Protein AF-A0A3B8SYI3-F1 (afdb_monomer_lite)

pLDD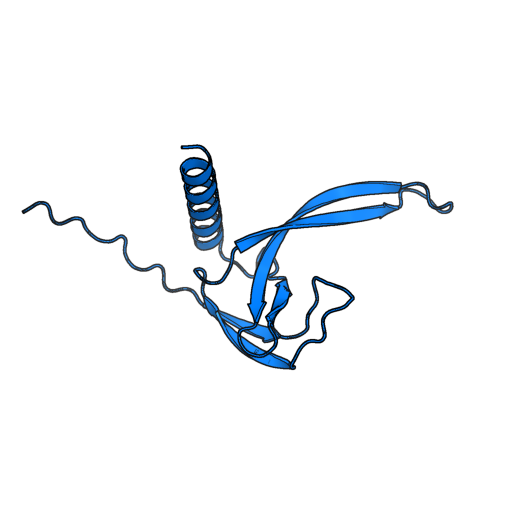T: mean 80.38, std 12.18, range [39.22, 91.69]

Radius of gyration: 17.16 Å; chains: 1; bounding box: 54×25×45 Å

Secondary structure (DSSP, 8-state):
------------EEEEE----S-TT------EEEEETTT-EEEEEEEEEE-STTS-EEEEEEEEEEEE-TTT--EEEEPGGGS-HHHHHHHHHHHHHHHHHTT-

Sequence (104 aa):
MKVIREPEPVKWSIQKTCVADINREEIGCEAVLEVDYTDIYEKTKQNFRSTGDWGEGYTETVKIYTFKCPCCGAENEVKFSEIPDKIRKIIEKREKEKQLEKKK

Foldseek 3Di:
DPPPPPPDPPDDWDWDFFQLVQDPPDGGPRDTDTGTLVQKAKDWDWDWDDPDDPRDTDTDTDIFIWGADPPRRGIDTDDPVNDDPVSVVVRVVVNVVVVVVVVD

Structure (mmCIF, N/CA/C/O backbone):
data_AF-A0A3B8SYI3-F1
#
_entry.id   AF-A0A3B8SYI3-F1
#
loop_
_atom_site.group_PDB
_atom_site.id
_atom_site.type_symbol
_atom_site.label_atom_id
_atom_site.label_alt_id
_atom_site.label_comp_id
_atom_site.label_asym_id
_atom_site.label_entity_id
_atom_site.label_seq_id
_atom_site.pdbx_PDB_ins_code
_atom_site.Cartn_x
_atom_site.Cartn_y
_atom_site.Cartn_z
_atom_site.occupancy
_atom_site.B_iso_or_equiv
_atom_site.auth_seq_id
_atom_site.auth_comp_id
_atom_site.auth_asym_id
_atom_site.auth_atom_id
_atom_site.pdbx_PDB_model_num
ATOM 1 N N . MET A 1 1 ? -25.372 2.032 30.634 1.00 39.22 1 MET A N 1
ATOM 2 C CA . MET A 1 1 ? -24.898 1.569 29.312 1.00 39.22 1 MET A CA 1
ATOM 3 C C . MET A 1 1 ? -23.892 2.586 28.794 1.00 39.22 1 MET A C 1
ATOM 5 O O . MET A 1 1 ? -24.284 3.711 28.514 1.00 39.22 1 MET A O 1
ATOM 9 N N . LYS A 1 2 ? -22.593 2.260 28.766 1.00 42.59 2 LYS A N 1
ATOM 10 C CA . LYS A 1 2 ? -21.608 3.111 28.083 1.00 42.59 2 LYS A CA 1
ATOM 11 C C . LYS A 1 2 ? -21.834 2.916 26.590 1.00 42.59 2 LYS A C 1
ATOM 13 O O . LYS A 1 2 ? -21.478 1.873 26.056 1.00 42.59 2 LYS A O 1
ATOM 18 N N . VAL A 1 3 ? -22.480 3.886 25.953 1.00 41.03 3 VAL A N 1
ATOM 19 C CA . VAL A 1 3 ? -22.531 3.968 24.494 1.00 41.03 3 VAL A CA 1
ATOM 20 C C . VAL A 1 3 ? -21.103 4.257 24.052 1.00 41.03 3 VAL A C 1
ATOM 22 O O . VAL A 1 3 ? -20.634 5.393 24.126 1.00 41.03 3 VAL A O 1
ATOM 25 N N . ILE A 1 4 ? -20.374 3.204 23.690 1.00 51.69 4 ILE A N 1
ATOM 26 C CA . ILE A 1 4 ? -19.147 3.332 22.917 1.00 51.69 4 ILE A CA 1
ATOM 27 C C . ILE A 1 4 ? -19.643 3.879 21.582 1.00 51.69 4 ILE A C 1
ATOM 29 O O . ILE A 1 4 ? -20.206 3.136 20.787 1.00 51.69 4 ILE A O 1
ATOM 33 N N . ARG A 1 5 ? -19.576 5.203 21.397 1.00 43.09 5 ARG A N 1
ATOM 34 C CA . ARG A 1 5 ? -19.793 5.804 20.083 1.00 43.09 5 ARG A CA 1
ATOM 35 C C . ARG A 1 5 ? -18.731 5.188 19.187 1.00 43.09 5 ARG A C 1
ATOM 37 O O . ARG A 1 5 ? -17.555 5.525 19.327 1.00 43.09 5 ARG A O 1
ATOM 44 N N . GLU A 1 6 ? -19.138 4.240 18.349 1.00 50.91 6 GLU A N 1
ATOM 45 C CA . GLU A 1 6 ? -18.316 3.793 17.236 1.00 50.91 6 GLU A CA 1
ATOM 46 C C . GLU A 1 6 ? -17.850 5.061 16.512 1.00 50.91 6 GLU A C 1
ATOM 48 O O . GLU A 1 6 ? -18.671 5.957 16.273 1.00 50.91 6 GLU A O 1
ATOM 53 N N . PRO A 1 7 ? -16.536 5.229 16.284 1.00 57.44 7 PRO A N 1
ATOM 54 C CA . PRO A 1 7 ? -16.048 6.403 15.584 1.00 57.44 7 PRO A CA 1
ATOM 55 C C . PRO A 1 7 ? -16.787 6.474 14.250 1.00 57.44 7 PRO A C 1
ATOM 57 O O . PRO A 1 7 ? -16.886 5.460 13.561 1.00 57.44 7 PRO A O 1
ATOM 60 N N . GLU A 1 8 ? -17.351 7.641 13.924 1.00 58.16 8 GLU A N 1
ATOM 61 C CA . GLU A 1 8 ? -18.087 7.839 12.674 1.00 58.16 8 GLU A CA 1
ATOM 62 C C . GLU A 1 8 ? -17.293 7.217 11.518 1.00 58.16 8 GLU A C 1
ATOM 64 O O . GLU A 1 8 ? -16.100 7.529 11.384 1.00 58.16 8 GLU A O 1
ATOM 69 N N . PRO A 1 9 ? -17.899 6.320 10.714 1.00 58.50 9 PRO A N 1
ATOM 70 C CA . PRO A 1 9 ? -17.168 5.633 9.669 1.00 58.50 9 PRO A CA 1
ATOM 71 C C . PRO 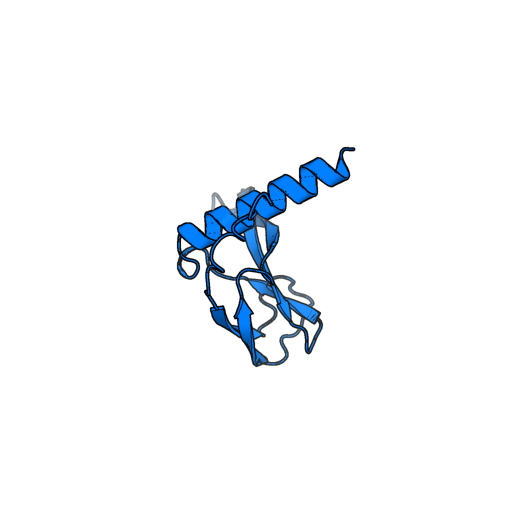A 1 9 ? -16.668 6.694 8.701 1.00 58.50 9 PRO A C 1
ATOM 73 O O . PRO A 1 9 ? -17.451 7.394 8.052 1.00 58.50 9 PRO A O 1
ATOM 76 N N . VAL A 1 10 ? -15.350 6.857 8.643 1.00 67.19 10 VAL A N 1
ATOM 77 C CA . VAL A 1 10 ? -14.732 7.776 7.700 1.00 67.19 10 VAL A CA 1
ATOM 78 C C . VAL A 1 10 ? -14.874 7.132 6.330 1.00 67.19 10 VAL A C 1
ATOM 80 O O . VAL A 1 10 ? -14.063 6.308 5.938 1.00 67.19 10 VAL A O 1
ATOM 83 N N . LYS A 1 11 ? -15.956 7.457 5.623 1.00 75.75 11 LYS A N 1
ATOM 84 C CA . LYS A 1 11 ? -16.227 6.911 4.295 1.00 75.75 11 LYS A CA 1
ATOM 85 C C . LYS A 1 11 ? -15.289 7.569 3.295 1.00 75.75 11 LYS A C 1
ATOM 87 O O . LYS A 1 11 ? -15.470 8.732 2.941 1.00 75.75 11 LYS A O 1
ATOM 92 N N . TRP A 1 12 ? -14.277 6.826 2.876 1.00 85.88 12 TRP A N 1
ATOM 93 C CA . TRP A 1 12 ? -13.416 7.197 1.769 1.00 85.88 12 TRP A CA 1
ATOM 94 C C . TRP A 1 12 ? -13.074 5.951 0.965 1.00 85.88 12 TRP A C 1
ATOM 96 O O . TRP A 1 12 ? -12.618 4.953 1.528 1.00 85.88 12 TRP A O 1
ATOM 106 N N . SER A 1 13 ? -13.294 6.052 -0.337 1.00 88.19 13 SER A N 1
ATOM 107 C CA . SER A 1 13 ? -12.900 5.075 -1.335 1.00 88.19 13 SER A CA 1
ATOM 108 C C . SER A 1 13 ? -12.339 5.797 -2.556 1.00 88.19 13 SER A C 1
ATOM 110 O O . SER A 1 13 ? -12.631 6.973 -2.802 1.00 88.19 13 SER A O 1
ATOM 112 N N . ILE A 1 14 ? -11.493 5.098 -3.300 1.00 89.19 14 ILE A N 1
ATOM 113 C CA . ILE A 1 14 ? -10.898 5.558 -4.548 1.00 89.19 14 ILE A CA 1
ATOM 114 C C . ILE A 1 14 ? -11.013 4.456 -5.594 1.00 89.19 14 ILE A C 1
ATOM 116 O O . ILE A 1 14 ? -10.816 3.280 -5.302 1.00 89.19 14 ILE A O 1
ATOM 120 N N . GLN A 1 15 ? -11.313 4.831 -6.833 1.00 91.69 15 GLN A N 1
ATOM 121 C CA . GLN A 1 15 ? -11.267 3.890 -7.946 1.00 91.69 15 GLN A CA 1
ATOM 122 C C . GLN A 1 15 ? -9.830 3.725 -8.436 1.00 91.69 15 GLN A C 1
ATOM 124 O O . GLN A 1 15 ? -9.144 4.707 -8.730 1.00 91.69 15 GLN A O 1
ATOM 129 N N . LYS A 1 16 ? -9.379 2.476 -8.535 1.00 90.25 16 LYS A N 1
ATOM 130 C CA . LYS A 1 16 ? -8.045 2.103 -8.994 1.00 90.25 16 LYS A CA 1
ATOM 131 C C . LYS A 1 16 ? -8.108 0.968 -9.996 1.00 90.25 16 LYS A C 1
ATOM 133 O O . LYS A 1 16 ? -8.789 -0.027 -9.783 1.00 90.25 16 LYS A O 1
ATOM 138 N N . THR A 1 17 ? -7.345 1.109 -11.070 1.00 90.12 17 THR A N 1
ATOM 139 C CA . THR A 1 17 ? -7.134 0.033 -12.036 1.00 90.12 17 THR A CA 1
ATOM 140 C C . THR A 1 17 ? -5.990 -0.852 -11.561 1.00 90.12 17 THR A C 1
ATOM 142 O O . THR A 1 17 ? -4.934 -0.345 -11.184 1.00 90.12 17 THR A O 1
ATOM 145 N N . CYS A 1 18 ? -6.191 -2.167 -11.583 1.00 88.75 18 CYS A N 1
ATOM 146 C CA . CYS A 1 18 ? -5.148 -3.132 -11.260 1.00 88.75 18 CYS A CA 1
ATOM 147 C C . CYS A 1 18 ? -4.113 -3.223 -12.392 1.00 88.75 18 CYS A C 1
ATOM 149 O O . CYS A 1 18 ? -4.396 -3.786 -13.448 1.00 88.75 18 CYS A O 1
ATOM 151 N N . VAL A 1 19 ? -2.908 -2.711 -12.153 1.00 87.44 19 VAL A N 1
ATOM 152 C CA . VAL A 1 19 ? -1.788 -2.693 -13.110 1.00 87.44 19 VAL A CA 1
ATOM 153 C C . VAL A 1 19 ? -0.543 -3.440 -12.618 1.00 87.44 19 VAL A C 1
ATOM 155 O O . VAL A 1 19 ? 0.390 -3.599 -13.395 1.00 87.44 19 VAL A O 1
ATOM 158 N N . ALA A 1 20 ? -0.543 -3.940 -11.375 1.00 83.44 20 ALA A N 1
ATOM 159 C CA . ALA A 1 20 ? 0.580 -4.667 -10.765 1.00 83.44 20 ALA A CA 1
ATOM 160 C C . ALA A 1 20 ? 1.900 -3.869 -10.770 1.00 83.44 20 ALA A C 1
ATOM 162 O O . ALA A 1 20 ? 2.954 -4.344 -11.183 1.00 83.44 20 ALA A O 1
ATOM 163 N N . ASP A 1 21 ? 1.849 -2.616 -10.321 1.00 76.25 21 ASP A N 1
ATOM 164 C CA . ASP A 1 21 ? 2.959 -1.655 -10.397 1.00 76.25 21 ASP A CA 1
ATOM 165 C C . ASP A 1 21 ? 3.983 -1.760 -9.248 1.00 76.25 21 ASP A C 1
ATOM 167 O O . ASP A 1 21 ? 4.932 -0.969 -9.175 1.00 76.25 21 ASP A O 1
ATOM 171 N N . ILE A 1 22 ? 3.825 -2.740 -8.353 1.00 78.25 22 ILE A N 1
ATOM 172 C CA . ILE A 1 22 ? 4.725 -2.937 -7.211 1.00 78.25 22 ILE A CA 1
ATOM 173 C C . ILE A 1 22 ? 5.778 -4.006 -7.486 1.00 78.25 22 ILE A C 1
ATOM 175 O O . ILE A 1 22 ? 6.971 -3.724 -7.352 1.00 78.25 22 ILE A O 1
ATOM 179 N N . ASN A 1 23 ? 5.363 -5.220 -7.844 1.00 74.06 23 ASN A N 1
ATOM 180 C CA . ASN A 1 23 ? 6.275 -6.336 -8.072 1.00 74.06 23 ASN A CA 1
ATOM 181 C C . ASN A 1 23 ? 6.435 -6.545 -9.580 1.00 74.06 23 ASN A C 1
ATOM 183 O O . ASN A 1 23 ? 5.463 -6.795 -10.282 1.00 74.06 23 ASN A O 1
ATOM 187 N N . ARG A 1 24 ? 7.675 -6.498 -10.083 1.00 67.69 24 ARG A N 1
ATOM 188 C CA . ARG A 1 24 ? 7.976 -6.642 -11.522 1.00 67.69 24 ARG A CA 1
ATOM 189 C C . ARG A 1 24 ? 7.484 -7.968 -12.128 1.00 67.69 24 ARG A C 1
ATOM 191 O O . ARG A 1 24 ? 7.333 -8.061 -13.340 1.00 67.69 24 ARG A O 1
ATOM 198 N N . GLU A 1 25 ? 7.297 -8.986 -11.294 1.00 73.94 25 GLU A N 1
ATOM 199 C CA . GLU A 1 25 ? 6.853 -10.326 -11.691 1.00 73.94 25 GLU A CA 1
ATOM 200 C C . GLU A 1 25 ? 5.324 -10.470 -11.735 1.00 73.94 25 GLU A C 1
ATOM 202 O O . GLU A 1 25 ? 4.817 -11.468 -12.244 1.00 73.94 25 GLU A O 1
ATOM 207 N N . GLU A 1 26 ? 4.578 -9.497 -11.208 1.00 77.88 26 GLU A N 1
ATOM 208 C CA . GLU A 1 26 ? 3.120 -9.546 -11.182 1.00 77.88 26 GLU A CA 1
ATOM 209 C C . GLU A 1 26 ? 2.520 -8.948 -12.458 1.00 77.88 26 GLU A C 1
ATOM 211 O O . GLU A 1 26 ? 3.020 -7.977 -13.022 1.00 77.88 26 GLU A O 1
ATOM 216 N N . ILE A 1 27 ? 1.413 -9.538 -12.911 1.00 81.69 27 ILE A N 1
ATOM 217 C CA . ILE A 1 27 ? 0.651 -9.072 -14.071 1.00 81.69 27 ILE A CA 1
ATOM 218 C C . ILE A 1 27 ? -0.686 -8.529 -13.565 1.00 81.69 27 ILE A C 1
ATOM 220 O O . ILE A 1 27 ? -1.451 -9.231 -12.894 1.00 81.69 27 ILE A O 1
ATOM 224 N N . GLY A 1 28 ? -0.963 -7.262 -13.873 1.00 82.94 28 GLY A N 1
ATOM 225 C CA . GLY A 1 28 ? -2.238 -6.625 -13.561 1.00 82.94 28 GLY A CA 1
ATOM 226 C C . GLY A 1 28 ? -3.368 -7.238 -14.384 1.00 82.94 28 GLY A C 1
ATOM 227 O O . GLY A 1 28 ? -3.178 -7.588 -15.544 1.00 82.94 28 GLY A O 1
ATOM 228 N N . CYS A 1 29 ? -4.553 -7.372 -13.789 1.00 87.69 29 CYS A N 1
ATOM 229 C CA . CYS A 1 29 ? -5.739 -7.861 -14.503 1.00 87.69 29 CYS A CA 1
ATOM 230 C C . CYS A 1 29 ? -6.580 -6.744 -15.137 1.00 87.69 29 CYS A C 1
ATOM 232 O O . CYS A 1 29 ? -7.668 -7.024 -15.630 1.00 87.69 29 CYS A O 1
ATOM 234 N N . GLU A 1 30 ? -6.123 -5.489 -15.062 1.00 88.19 30 GLU A N 1
ATOM 235 C CA . GLU A 1 30 ? -6.801 -4.287 -15.576 1.00 88.19 30 GLU A CA 1
ATOM 236 C C . GLU A 1 30 ? -8.212 -4.050 -15.006 1.00 88.19 30 GLU A C 1
ATOM 238 O O . GLU A 1 30 ? -8.932 -3.151 -15.439 1.00 88.19 30 GLU A O 1
ATOM 243 N N . ALA A 1 31 ? -8.608 -4.810 -13.981 1.00 87.75 31 ALA A N 1
ATOM 244 C CA . ALA A 1 31 ? -9.876 -4.625 -13.298 1.00 87.75 31 ALA A CA 1
ATOM 245 C C . ALA A 1 31 ? -9.916 -3.258 -12.602 1.00 87.75 31 ALA A C 1
ATOM 247 O O . ALA A 1 31 ? -8.977 -2.880 -11.894 1.00 87.75 31 ALA A O 1
ATOM 248 N N . VAL A 1 32 ? -11.022 -2.536 -12.781 1.00 90.94 32 VAL A N 1
ATOM 249 C CA . VAL A 1 32 ? -11.310 -1.301 -12.045 1.00 90.94 32 VAL A CA 1
ATOM 250 C C . VAL A 1 32 ? -11.952 -1.681 -10.720 1.00 90.94 32 VAL A C 1
ATOM 252 O O . VAL A 1 32 ? -13.017 -2.294 -10.687 1.00 90.94 32 VAL A O 1
ATOM 255 N N . LEU A 1 33 ? -11.282 -1.332 -9.631 1.00 88.06 33 LEU A N 1
ATOM 256 C CA . LEU A 1 33 ? -11.657 -1.694 -8.273 1.00 88.06 33 LEU A CA 1
ATOM 257 C C . LEU A 1 33 ? -11.932 -0.433 -7.473 1.00 88.06 33 LEU A C 1
ATOM 259 O O . LEU A 1 33 ? -11.205 0.554 -7.577 1.00 88.06 33 LEU A O 1
ATOM 263 N N . GLU A 1 34 ? -12.971 -0.481 -6.653 1.00 90.50 34 GLU A N 1
ATOM 264 C CA . GLU A 1 34 ? -13.171 0.503 -5.601 1.00 90.50 34 GLU A CA 1
ATOM 265 C C . GLU A 1 34 ? -12.363 0.057 -4.381 1.00 90.50 34 GLU A C 1
ATOM 267 O O . GLU A 1 34 ? -12.653 -0.975 -3.785 1.00 90.50 34 GLU A O 1
ATOM 272 N N . VAL A 1 35 ? -11.312 0.809 -4.063 1.00 88.06 35 VAL A N 1
ATOM 273 C CA . VAL A 1 35 ? -10.395 0.546 -2.953 1.00 88.06 35 VAL A CA 1
ATOM 274 C C . VAL A 1 35 ? -10.746 1.490 -1.820 1.00 88.06 35 VAL A C 1
ATOM 276 O O . VAL A 1 35 ? -10.735 2.711 -1.994 1.00 88.06 35 VAL A O 1
ATOM 279 N N . ASP A 1 36 ? -11.051 0.944 -0.654 1.00 88.81 36 ASP A N 1
ATOM 280 C CA . ASP A 1 36 ? -11.311 1.727 0.542 1.00 88.81 36 ASP A CA 1
ATOM 281 C C . ASP A 1 36 ? -10.043 1.869 1.402 1.00 88.81 36 ASP A C 1
ATOM 283 O O . ASP A 1 36 ? -8.990 1.280 1.152 1.00 88.81 36 ASP A O 1
ATOM 287 N N . TYR A 1 37 ? -10.117 2.685 2.453 1.00 85.12 37 TYR A N 1
ATOM 288 C CA . TYR A 1 37 ? -8.979 2.836 3.361 1.00 85.12 37 TYR A CA 1
ATOM 289 C C . TYR A 1 37 ? -8.688 1.580 4.196 1.00 85.12 37 TYR A C 1
ATOM 291 O O . TYR A 1 37 ? -7.643 1.523 4.850 1.00 85.12 37 TYR A O 1
ATOM 299 N N . THR A 1 38 ? -9.607 0.608 4.247 1.00 86.31 38 THR A N 1
ATOM 300 C CA . THR A 1 38 ? -9.415 -0.616 5.028 1.00 86.31 38 THR A CA 1
ATOM 301 C C . THR A 1 38 ? -8.664 -1.696 4.252 1.00 86.31 38 THR A C 1
ATOM 303 O O . THR A 1 38 ? -7.986 -2.512 4.885 1.00 86.31 38 THR A O 1
ATOM 306 N N . ASP A 1 39 ? -8.678 -1.638 2.924 1.00 87.19 39 ASP A N 1
ATOM 307 C CA . ASP A 1 39 ? -7.891 -2.505 2.046 1.00 87.19 39 ASP A CA 1
ATOM 308 C C . ASP A 1 39 ? -6.435 -2.036 1.872 1.00 87.19 39 ASP A C 1
ATOM 310 O O . ASP A 1 39 ? -5.568 -2.811 1.457 1.00 87.19 39 ASP A O 1
ATOM 314 N N . ILE A 1 40 ? -6.138 -0.778 2.219 1.00 90.12 40 ILE A N 1
ATOM 315 C CA . ILE A 1 40 ? -4.796 -0.195 2.097 1.00 90.12 40 ILE A CA 1
ATOM 316 C C . ILE A 1 40 ? -3.930 -0.534 3.319 1.00 90.12 40 ILE A C 1
ATOM 318 O O . ILE A 1 40 ? -4.344 -0.389 4.473 1.00 90.12 40 ILE A O 1
ATOM 322 N N . TYR A 1 41 ? -2.680 -0.920 3.063 1.00 88.69 41 TYR A N 1
ATOM 323 C CA . TYR A 1 41 ? -1.639 -1.144 4.066 1.00 88.69 41 TYR A CA 1
ATOM 324 C C . TYR A 1 41 ? -0.320 -0.463 3.684 1.00 88.69 41 TYR A C 1
ATOM 326 O O . TYR A 1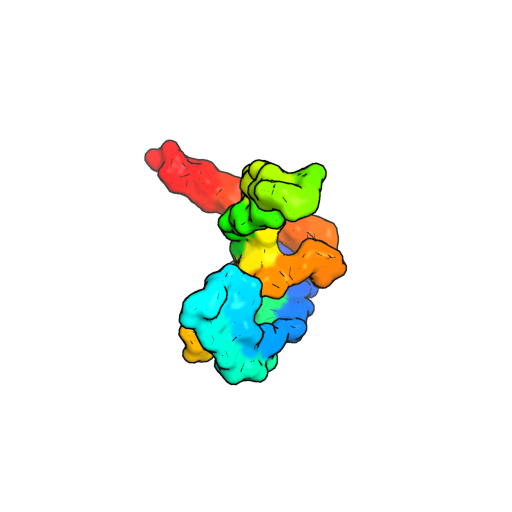 41 ? -0.088 -0.102 2.530 1.00 88.69 41 TYR A O 1
ATOM 334 N N . GLU A 1 42 ? 0.551 -0.265 4.676 1.00 89.44 42 GLU A N 1
ATOM 335 C CA . GLU A 1 42 ? 1.902 0.249 4.447 1.00 89.44 42 GLU A CA 1
ATOM 336 C C . GLU A 1 42 ? 2.845 -0.882 4.034 1.00 89.44 42 GLU A C 1
ATOM 338 O O . GLU A 1 42 ? 2.919 -1.924 4.689 1.00 89.44 42 GLU A O 1
ATOM 343 N N . LYS A 1 43 ? 3.630 -0.640 2.986 1.00 87.94 43 LYS A N 1
ATOM 344 C CA . LYS A 1 43 ? 4.733 -1.508 2.574 1.00 87.94 43 LYS A CA 1
ATOM 345 C C . LYS A 1 43 ? 6.007 -0.681 2.447 1.00 87.94 43 LYS A C 1
ATOM 347 O O . LYS A 1 43 ? 5.971 0.501 2.120 1.00 87.94 43 LYS A O 1
ATOM 352 N N . THR A 1 44 ? 7.155 -1.284 2.721 1.00 85.56 44 THR A N 1
ATOM 353 C CA . THR A 1 44 ? 8.455 -0.662 2.450 1.00 85.56 44 THR A CA 1
ATOM 354 C C . THR A 1 44 ? 8.942 -1.077 1.071 1.00 85.56 44 THR A C 1
ATOM 356 O O . THR A 1 44 ? 9.043 -2.271 0.790 1.00 85.56 44 THR A O 1
ATOM 359 N N . LYS A 1 45 ? 9.269 -0.097 0.233 1.00 83.81 45 LYS A N 1
ATOM 360 C CA . LYS A 1 45 ? 9.860 -0.283 -1.093 1.00 83.81 45 LYS A CA 1
ATOM 361 C C . LYS A 1 45 ? 11.284 0.256 -1.081 1.00 83.81 45 LYS A C 1
ATOM 363 O O . LYS A 1 45 ? 11.553 1.318 -0.520 1.00 83.81 45 LYS A O 1
ATOM 368 N N . GLN A 1 46 ? 12.200 -0.505 -1.666 1.00 82.69 46 GLN A N 1
ATOM 369 C CA . GLN A 1 46 ? 13.581 -0.084 -1.853 1.00 82.69 46 GLN A CA 1
ATOM 370 C C . GLN A 1 46 ? 13.701 0.607 -3.206 1.00 82.69 46 GLN A C 1
ATOM 372 O O . GLN A 1 46 ? 13.483 -0.015 -4.243 1.00 82.69 46 GLN A O 1
ATOM 377 N N . ASN A 1 47 ? 14.041 1.890 -3.187 1.00 80.44 47 ASN A N 1
ATOM 378 C CA . ASN A 1 47 ? 14.307 2.664 -4.387 1.00 80.44 47 ASN A CA 1
ATOM 379 C C . ASN A 1 47 ? 15.813 2.878 -4.500 1.00 80.44 47 ASN A C 1
ATOM 381 O O . ASN A 1 47 ? 16.438 3.467 -3.618 1.00 80.44 47 ASN A O 1
ATOM 385 N N . PHE A 1 48 ? 16.402 2.402 -5.593 1.00 78.88 48 PHE A N 1
ATOM 386 C CA . PHE A 1 48 ? 17.786 2.720 -5.911 1.00 78.88 48 PHE A CA 1
ATOM 387 C C . PHE A 1 48 ? 17.852 4.129 -6.499 1.00 78.88 48 PHE A C 1
ATOM 389 O O . PHE A 1 48 ? 17.237 4.407 -7.531 1.00 78.88 48 PHE A O 1
ATOM 396 N N . ARG A 1 49 ? 18.593 5.022 -5.844 1.00 78.62 49 ARG A N 1
ATOM 397 C CA . ARG A 1 49 ? 18.835 6.376 -6.332 1.00 78.62 49 ARG A CA 1
ATOM 398 C C . ARG A 1 49 ? 20.277 6.480 -6.800 1.00 78.62 49 ARG A C 1
ATOM 400 O O . ARG A 1 49 ? 21.202 6.424 -5.994 1.00 7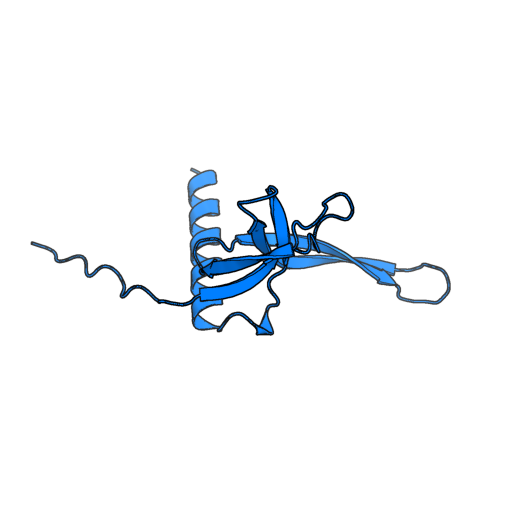8.62 49 ARG A O 1
ATOM 407 N N . SER A 1 50 ? 20.449 6.640 -8.108 1.00 80.50 50 SER A N 1
ATOM 408 C CA . SER A 1 50 ? 21.756 6.899 -8.704 1.00 80.50 50 SER A CA 1
ATOM 409 C C . SER A 1 50 ? 22.209 8.323 -8.366 1.00 80.50 50 SER A C 1
ATOM 411 O O . SER A 1 50 ? 21.427 9.271 -8.464 1.00 80.50 50 SER A O 1
ATOM 413 N N . THR A 1 51 ? 23.457 8.463 -7.922 1.00 78.06 51 THR A N 1
ATOM 414 C CA . THR A 1 51 ? 24.088 9.739 -7.552 1.00 78.06 51 THR A CA 1
ATOM 415 C C . THR A 1 51 ? 25.135 10.204 -8.565 1.00 78.06 51 THR A C 1
ATOM 417 O O . THR A 1 51 ? 25.762 11.236 -8.345 1.00 78.06 51 THR A O 1
ATOM 420 N N . GLY A 1 52 ? 25.316 9.491 -9.680 1.00 72.19 52 GLY A N 1
ATOM 421 C CA . GLY A 1 52 ? 26.249 9.869 -10.740 1.00 72.19 52 GLY A CA 1
ATOM 422 C C . GLY A 1 52 ? 26.199 8.940 -11.955 1.00 72.19 52 GLY A C 1
ATOM 423 O O . GLY A 1 52 ? 25.551 7.897 -11.925 1.00 72.19 52 GLY A O 1
ATOM 424 N N . ASP A 1 53 ? 26.929 9.309 -13.010 1.00 68.62 53 ASP A N 1
ATOM 425 C CA . ASP A 1 53 ? 26.917 8.626 -14.318 1.00 68.62 53 ASP A CA 1
ATOM 426 C C . ASP A 1 53 ? 27.481 7.189 -14.305 1.00 68.62 53 ASP A C 1
ATOM 428 O O . ASP A 1 53 ? 27.240 6.424 -15.235 1.00 68.62 53 ASP A O 1
ATOM 432 N N . TRP A 1 54 ? 28.205 6.788 -13.253 1.00 64.75 54 TRP A N 1
ATOM 433 C CA . TRP A 1 54 ? 28.944 5.514 -13.197 1.00 64.75 54 TRP A CA 1
ATOM 434 C C . TRP A 1 54 ? 28.288 4.426 -12.334 1.00 64.75 54 TRP A C 1
ATOM 436 O O . TRP A 1 54 ? 28.938 3.459 -11.947 1.00 64.75 54 TRP A O 1
ATOM 446 N N . GLY A 1 55 ? 26.996 4.559 -12.024 1.00 66.50 55 GLY A N 1
ATOM 447 C CA . GLY A 1 55 ? 26.261 3.545 -11.256 1.00 66.50 55 GLY A CA 1
ATOM 448 C C . GLY A 1 55 ? 26.510 3.585 -9.746 1.00 66.50 55 GLY A C 1
ATOM 449 O O . GLY A 1 55 ? 25.985 2.742 -9.021 1.00 66.50 55 GLY A O 1
ATOM 450 N N . GLU A 1 56 ? 27.244 4.584 -9.252 1.00 73.12 56 GLU A N 1
ATOM 451 C CA . GLU A 1 56 ? 27.223 4.920 -7.832 1.00 73.12 56 GLU A CA 1
ATOM 452 C C . GLU A 1 56 ? 25.824 5.411 -7.451 1.00 73.12 56 GLU A C 1
ATOM 454 O O . GLU A 1 56 ? 25.194 6.218 -8.144 1.00 73.12 56 GLU A O 1
ATOM 459 N N . GLY A 1 57 ? 25.315 4.878 -6.351 1.00 79.50 57 GLY A N 1
ATOM 460 C CA .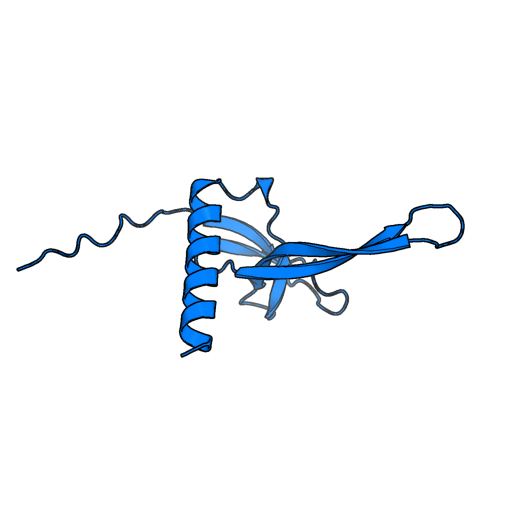 GLY A 1 57 ? 23.997 5.193 -5.843 1.00 79.50 57 GLY A CA 1
ATOM 461 C C . GLY A 1 57 ? 23.783 4.547 -4.490 1.00 79.50 57 GLY A C 1
ATOM 462 O O . GLY A 1 57 ? 24.548 3.685 -4.056 1.00 79.50 57 GLY A O 1
ATOM 463 N N . TYR A 1 58 ? 22.728 4.970 -3.814 1.00 79.19 58 TYR A N 1
ATOM 464 C CA . TYR A 1 58 ? 22.311 4.376 -2.554 1.00 79.19 58 TYR A CA 1
ATOM 465 C C . TYR A 1 58 ? 20.897 3.831 -2.685 1.00 79.19 58 TYR A C 1
ATOM 467 O O . TYR A 1 58 ? 20.087 4.300 -3.486 1.00 79.19 58 TYR A O 1
ATOM 475 N N . THR A 1 59 ? 20.604 2.813 -1.884 1.00 83.19 59 THR A N 1
ATOM 476 C CA . THR A 1 59 ? 19.251 2.273 -1.785 1.00 83.19 59 THR A CA 1
ATOM 477 C C . THR A 1 59 ? 18.547 2.982 -0.644 1.00 83.19 59 THR A C 1
ATOM 479 O O . THR A 1 59 ? 18.968 2.888 0.507 1.00 83.19 59 THR A O 1
ATOM 482 N N . GLU A 1 60 ? 17.481 3.703 -0.958 1.00 83.06 60 GLU A N 1
ATOM 483 C CA . GLU A 1 60 ? 16.617 4.321 0.036 1.00 83.06 60 GLU A CA 1
ATOM 484 C C . GLU A 1 60 ? 15.415 3.413 0.290 1.00 83.06 60 GLU A C 1
ATOM 486 O O . GLU A 1 60 ? 14.795 2.899 -0.642 1.00 83.06 60 GLU A O 1
ATOM 491 N N . THR A 1 61 ? 15.080 3.196 1.561 1.00 85.12 61 THR A N 1
ATOM 492 C CA . THR A 1 61 ? 13.855 2.480 1.928 1.00 85.12 61 THR A CA 1
ATOM 493 C C . THR A 1 61 ? 12.758 3.502 2.172 1.00 85.12 61 THR A C 1
ATOM 495 O O . THR A 1 61 ? 12.789 4.218 3.170 1.00 85.12 61 THR A O 1
ATOM 498 N N . VAL A 1 62 ? 11.781 3.557 1.272 1.00 85.94 62 VAL A N 1
ATOM 499 C CA . VAL A 1 62 ? 10.615 4.434 1.391 1.00 85.94 62 VAL A CA 1
ATOM 500 C C . VAL A 1 62 ? 9.382 3.633 1.781 1.00 85.94 62 VAL A C 1
ATOM 502 O O . VAL A 1 62 ? 9.221 2.470 1.409 1.00 85.94 62 VAL A O 1
ATOM 505 N N . LYS A 1 63 ? 8.493 4.261 2.547 1.00 86.06 63 LYS A N 1
ATOM 506 C CA . LYS A 1 63 ? 7.168 3.711 2.822 1.00 86.06 63 LYS A CA 1
ATOM 507 C C . LYS A 1 63 ? 6.218 4.091 1.697 1.00 86.06 63 LYS A C 1
ATOM 509 O O . LYS A 1 63 ? 6.130 5.263 1.339 1.00 86.06 63 LYS A O 1
ATOM 514 N N . ILE A 1 64 ? 5.501 3.105 1.186 1.00 89.56 64 ILE A N 1
ATOM 515 C CA . ILE A 1 64 ? 4.455 3.260 0.182 1.00 89.56 64 ILE A CA 1
ATOM 516 C C . ILE A 1 64 ? 3.132 2.728 0.729 1.00 89.56 64 ILE A C 1
ATOM 518 O O . ILE A 1 64 ? 3.110 1.895 1.640 1.00 89.56 64 ILE A O 1
ATOM 522 N N . TYR A 1 65 ? 2.034 3.216 0.161 1.00 90.94 65 TYR A N 1
ATOM 523 C CA . TYR A 1 65 ? 0.708 2.667 0.408 1.00 90.94 65 TYR A CA 1
ATOM 524 C C . TYR A 1 65 ? 0.369 1.670 -0.689 1.00 90.94 65 TYR A C 1
ATOM 526 O O . TYR A 1 65 ? 0.559 1.941 -1.875 1.00 90.94 65 TYR A O 1
ATOM 534 N N . THR A 1 66 ? -0.134 0.516 -0.282 1.00 91.19 66 THR A N 1
ATOM 535 C CA . THR A 1 66 ? -0.371 -0.616 -1.168 1.00 91.19 66 THR A CA 1
ATOM 536 C C . THR A 1 66 ? -1.737 -1.217 -0.891 1.00 91.19 66 THR A C 1
ATOM 538 O O . THR A 1 66 ? -2.175 -1.249 0.256 1.00 91.19 66 THR A O 1
ATOM 541 N N . PHE A 1 67 ? -2.394 -1.720 -1.932 1.00 91.38 67 PHE A N 1
ATOM 542 C CA . PHE A 1 67 ? -3.547 -2.606 -1.806 1.00 91.38 67 PHE A CA 1
ATOM 543 C C . PHE A 1 67 ? -3.341 -3.860 -2.653 1.00 91.38 67 PHE A C 1
ATOM 545 O O . PHE A 1 67 ? -2.586 -3.856 -3.629 1.00 91.38 67 PHE A O 1
ATOM 552 N N . LYS A 1 68 ? -4.030 -4.941 -2.291 1.00 90.44 68 LYS A N 1
ATOM 553 C CA . LYS A 1 68 ? -3.994 -6.198 -3.037 1.00 90.44 68 LYS A CA 1
ATOM 554 C C . LYS A 1 68 ? -5.250 -6.332 -3.885 1.00 90.44 68 LYS A C 1
ATOM 556 O O . LYS A 1 68 ? -6.361 -6.224 -3.376 1.00 90.44 68 LYS A O 1
ATOM 561 N N . CYS A 1 69 ? -5.081 -6.601 -5.172 1.00 88.81 69 CYS A N 1
ATOM 562 C CA . CYS A 1 69 ? -6.194 -6.864 -6.067 1.00 88.81 69 CYS A CA 1
ATOM 563 C C . CYS A 1 69 ? -6.878 -8.193 -5.692 1.00 88.81 69 CYS A C 1
ATOM 565 O O . CYS A 1 69 ? -6.208 -9.227 -5.684 1.00 88.81 69 CYS A O 1
ATOM 567 N N . PRO A 1 70 ? -8.199 -8.224 -5.441 1.00 87.44 70 PRO A N 1
ATOM 568 C CA . PRO A 1 70 ? -8.905 -9.466 -5.131 1.00 87.44 70 PRO A CA 1
ATOM 569 C C . PRO A 1 70 ? -9.062 -10.388 -6.352 1.00 87.44 70 PRO A C 1
ATOM 571 O O . PRO A 1 70 ? -9.262 -11.586 -6.181 1.00 87.44 70 PRO A O 1
ATOM 574 N N . CYS A 1 71 ? -8.962 -9.856 -7.575 1.00 86.75 71 CYS A N 1
ATOM 575 C CA . CYS A 1 71 ? -9.152 -10.624 -8.808 1.00 86.75 71 CYS A CA 1
ATOM 576 C C . CYS A 1 71 ? -7.918 -11.452 -9.188 1.00 86.75 71 CYS A C 1
ATOM 578 O O . CYS A 1 71 ? -8.047 -12.639 -9.469 1.00 86.75 71 CYS A O 1
ATOM 580 N N . CYS A 1 72 ? -6.727 -10.842 -9.204 1.00 85.94 72 CYS A N 1
ATOM 581 C CA . CYS A 1 72 ? -5.485 -11.523 -9.594 1.00 85.94 72 CYS A CA 1
ATOM 582 C C . CYS A 1 72 ? -4.466 -11.668 -8.461 1.00 85.94 72 CYS A C 1
ATOM 584 O O . CYS A 1 72 ? -3.433 -12.304 -8.645 1.00 85.94 72 CYS A O 1
ATOM 586 N N . GLY A 1 73 ? -4.723 -11.077 -7.294 1.00 86.00 73 GLY A N 1
ATOM 587 C CA . GLY A 1 73 ? -3.791 -11.097 -6.172 1.00 86.00 73 GLY A CA 1
ATOM 588 C C . GLY A 1 73 ? -2.598 -10.152 -6.313 1.00 86.00 73 GLY A C 1
ATOM 589 O O . GLY A 1 73 ? -1.811 -10.093 -5.373 1.00 86.00 73 GLY A O 1
ATOM 590 N N . ALA A 1 74 ? -2.472 -9.414 -7.420 1.00 88.88 74 ALA A N 1
ATOM 591 C CA . ALA A 1 74 ? -1.373 -8.476 -7.620 1.00 88.88 74 ALA A CA 1
ATOM 592 C C . ALA A 1 74 ? -1.464 -7.275 -6.668 1.00 88.88 74 ALA A C 1
ATOM 594 O O . ALA A 1 74 ? -2.548 -6.748 -6.393 1.00 88.88 74 ALA A O 1
ATOM 595 N N . GLU A 1 75 ? -0.319 -6.816 -6.189 1.00 90.12 75 GLU A N 1
ATOM 596 C CA . GLU A 1 75 ? -0.187 -5.637 -5.352 1.00 90.12 75 GLU A CA 1
ATOM 597 C C . GLU A 1 75 ? -0.094 -4.376 -6.212 1.00 90.12 75 GLU A C 1
ATOM 599 O O . GLU A 1 75 ? 0.566 -4.341 -7.250 1.00 90.12 75 GLU A O 1
ATOM 604 N N . ASN A 1 76 ? -0.788 -3.330 -5.776 1.00 90.12 76 ASN A N 1
ATOM 605 C CA . ASN A 1 76 ? -0.873 -2.066 -6.492 1.00 90.12 76 ASN A CA 1
ATOM 606 C C . ASN A 1 76 ? -0.564 -0.892 -5.560 1.00 90.12 76 ASN A C 1
ATOM 608 O O . ASN A 1 76 ? -0.973 -0.886 -4.395 1.00 90.12 76 ASN A O 1
ATOM 612 N N . GLU A 1 77 ? 0.159 0.098 -6.070 1.00 90.12 77 GLU A N 1
ATOM 613 C CA . GLU A 1 77 ? 0.591 1.282 -5.340 1.00 90.12 77 GLU A CA 1
ATOM 614 C C . GLU A 1 77 ? -0.507 2.355 -5.364 1.00 90.12 77 GLU A C 1
ATOM 616 O O . GLU A 1 77 ? -1.075 2.709 -6.400 1.00 90.12 77 GLU A O 1
ATOM 621 N N . VAL A 1 78 ? -0.813 2.911 -4.192 1.00 89.50 78 VAL A N 1
ATOM 622 C CA . VAL A 1 78 ? -1.665 4.097 -4.069 1.00 89.50 78 VAL A CA 1
ATOM 623 C C . VAL A 1 78 ? -0.762 5.285 -3.791 1.00 89.50 78 VAL A C 1
ATOM 625 O O . VAL A 1 78 ? -0.022 5.297 -2.803 1.00 89.50 78 VAL A O 1
ATOM 628 N N . LYS A 1 79 ? -0.814 6.314 -4.645 1.00 88.12 79 LYS A N 1
ATOM 629 C CA . LYS A 1 79 ? 0.058 7.474 -4.464 1.00 88.12 79 LYS A CA 1
ATOM 630 C C . LYS A 1 79 ? -0.346 8.224 -3.205 1.00 88.12 79 LYS A C 1
ATOM 632 O O . LYS A 1 79 ? -1.525 8.437 -2.927 1.00 88.12 79 LYS A O 1
ATOM 637 N N . PHE A 1 80 ? 0.655 8.728 -2.493 1.00 85.12 80 PHE A N 1
ATOM 638 C CA . PHE A 1 80 ? 0.459 9.531 -1.286 1.00 85.12 80 PHE A CA 1
ATOM 639 C C . PHE A 1 80 ? -0.493 10.720 -1.501 1.00 85.12 80 PHE A C 1
ATOM 641 O O . PHE A 1 80 ? -1.316 11.024 -0.640 1.00 85.12 80 PHE A O 1
ATOM 648 N N . SER A 1 81 ? -0.406 11.371 -2.666 1.00 86.25 81 SER A N 1
ATOM 649 C CA . SER A 1 81 ? -1.233 12.523 -3.041 1.00 86.25 81 SER A CA 1
ATOM 650 C C . SER A 1 81 ? -2.703 12.183 -3.287 1.00 86.25 81 SER A C 1
ATOM 652 O O . SER A 1 81 ? -3.538 13.080 -3.267 1.00 86.25 81 SER A O 1
ATOM 654 N N . GLU A 1 82 ? -3.029 10.914 -3.530 1.00 86.69 82 GLU A N 1
ATOM 655 C CA . GLU A 1 82 ? -4.405 10.472 -3.773 1.00 86.69 82 GLU A CA 1
ATOM 656 C C . GLU A 1 82 ? -5.158 10.198 -2.471 1.00 86.69 82 GLU A C 1
ATOM 658 O O . GLU A 1 82 ? -6.386 10.239 -2.449 1.00 86.69 82 GLU A O 1
ATOM 663 N N . ILE A 1 83 ? -4.433 9.963 -1.376 1.00 87.38 83 ILE A N 1
ATOM 664 C CA . ILE A 1 83 ? -5.015 9.674 -0.069 1.00 87.38 83 ILE A CA 1
ATOM 665 C C . ILE A 1 83 ? -5.106 10.979 0.741 1.00 87.38 83 ILE A C 1
ATOM 667 O O . ILE A 1 83 ? -4.081 11.624 0.997 1.00 87.38 83 ILE A O 1
ATOM 671 N N . PRO A 1 84 ? -6.295 11.381 1.220 1.00 88.81 84 PRO A N 1
ATOM 672 C CA . PRO A 1 84 ? -6.430 12.526 2.115 1.00 88.81 84 PRO A CA 1
ATOM 673 C C . PRO A 1 84 ? -5.669 12.325 3.433 1.00 88.81 84 PRO A C 1
ATOM 675 O O . PRO A 1 84 ? -5.648 11.226 3.987 1.00 88.81 84 PRO A O 1
ATOM 678 N N . ASP A 1 85 ? -5.120 13.400 4.009 1.00 86.12 85 ASP A N 1
ATOM 679 C CA . ASP A 1 85 ? -4.345 13.353 5.264 1.00 86.12 85 ASP A CA 1
ATOM 680 C C . ASP A 1 85 ? -5.078 12.657 6.419 1.00 86.12 85 ASP A C 1
ATOM 682 O O . ASP A 1 85 ? -4.474 11.921 7.201 1.00 86.12 85 ASP A O 1
ATOM 686 N N . LYS A 1 86 ? -6.397 12.868 6.530 1.00 85.44 86 LYS A N 1
ATOM 687 C CA . LYS A 1 86 ? -7.220 12.227 7.566 1.00 85.44 86 LYS A CA 1
ATOM 688 C C . LYS A 1 86 ? -7.197 10.703 7.436 1.00 85.44 86 LYS A C 1
ATOM 690 O O . LYS A 1 86 ? -7.113 10.018 8.450 1.00 85.44 86 LYS A O 1
ATOM 695 N N . ILE A 1 87 ? -7.240 10.191 6.208 1.00 86.81 87 ILE A N 1
ATOM 696 C CA . ILE A 1 87 ? -7.215 8.757 5.912 1.00 86.81 87 ILE A CA 1
ATOM 697 C C . ILE A 1 87 ? -5.823 8.181 6.155 1.00 86.81 87 ILE A C 1
ATOM 699 O O . ILE A 1 87 ? -5.703 7.150 6.812 1.00 86.81 87 ILE A O 1
ATOM 703 N N . ARG A 1 88 ? -4.768 8.892 5.736 1.00 85.38 88 ARG A N 1
ATOM 704 C CA . ARG A 1 88 ? -3.376 8.486 5.997 1.00 85.38 88 ARG A CA 1
ATOM 705 C C . ARG A 1 88 ? -3.121 8.249 7.485 1.00 85.38 88 ARG A C 1
ATOM 707 O O . ARG A 1 88 ? -2.635 7.189 7.860 1.00 85.38 88 ARG A O 1
ATOM 714 N N . LYS A 1 89 ? -3.561 9.173 8.346 1.00 86.12 89 LYS A N 1
ATOM 715 C CA . LYS A 1 89 ? -3.443 9.027 9.810 1.00 86.12 89 LYS A CA 1
ATOM 716 C C . LYS A 1 89 ? -4.186 7.806 10.361 1.00 86.12 89 LYS A C 1
ATOM 718 O O . LYS A 1 89 ? -3.746 7.226 11.352 1.00 86.12 89 LYS A O 1
ATOM 723 N N . ILE A 1 90 ? -5.314 7.426 9.756 1.00 87.25 90 ILE A N 1
ATOM 724 C CA . ILE A 1 90 ? -6.080 6.236 10.157 1.00 87.25 90 ILE A CA 1
ATOM 725 C C . ILE A 1 90 ? -5.313 4.966 9.782 1.00 87.25 90 ILE A C 1
ATOM 727 O O . ILE A 1 90 ? -5.165 4.085 10.628 1.00 87.25 90 ILE A O 1
ATOM 731 N N . ILE A 1 91 ? -4.783 4.901 8.557 1.00 86.25 91 ILE A N 1
ATOM 732 C CA . ILE A 1 91 ? -3.970 3.775 8.075 1.00 86.25 91 ILE A CA 1
ATOM 733 C C . ILE A 1 91 ? -2.720 3.615 8.954 1.00 86.25 91 ILE A C 1
ATOM 735 O O . ILE A 1 91 ? -2.496 2.543 9.512 1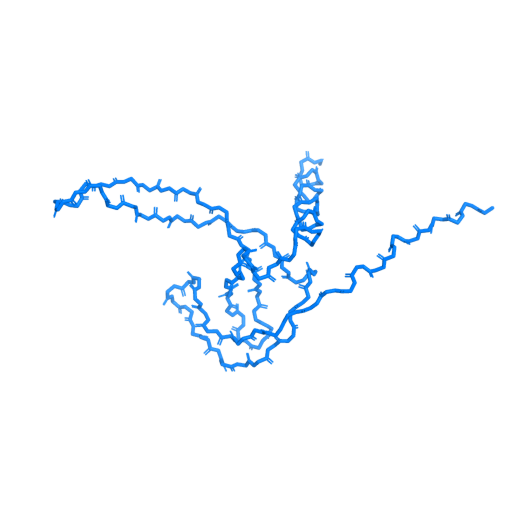.00 86.25 91 ILE A O 1
ATOM 739 N N . GLU A 1 92 ? -1.970 4.698 9.180 1.00 86.44 92 GLU A N 1
ATOM 740 C CA . GLU A 1 92 ? -0.775 4.707 10.037 1.00 86.44 92 GLU A CA 1
ATOM 741 C C . GLU A 1 92 ? -1.073 4.230 11.465 1.00 86.44 92 GLU A C 1
ATOM 743 O O . GLU A 1 92 ? -0.306 3.468 12.060 1.00 86.44 92 GLU A O 1
ATOM 748 N N . LYS A 1 93 ? -2.187 4.695 12.050 1.00 86.81 93 LYS A N 1
ATOM 749 C CA . LYS A 1 93 ? -2.597 4.296 13.399 1.00 86.81 93 LYS A CA 1
ATOM 750 C C . LYS A 1 93 ? -2.909 2.800 13.453 1.00 86.81 93 LYS A C 1
ATOM 752 O O . LYS A 1 93 ? -2.418 2.124 14.354 1.00 86.81 93 LYS A O 1
ATOM 757 N N . ARG A 1 94 ? -3.658 2.285 12.475 1.00 85.69 94 ARG A N 1
ATOM 758 C CA . ARG A 1 94 ? -4.009 0.862 12.378 1.00 85.69 94 ARG A CA 1
ATOM 759 C C . ARG A 1 94 ? -2.769 -0.018 12.224 1.00 85.69 94 ARG A C 1
ATOM 761 O O . ARG A 1 94 ? -2.668 -1.055 12.873 1.00 85.69 94 ARG A O 1
ATOM 768 N N . GLU A 1 95 ? -1.808 0.394 11.403 1.00 84.38 95 GLU A N 1
ATOM 769 C CA . GLU A 1 95 ? -0.557 -0.348 11.225 1.00 84.38 95 GLU A CA 1
ATOM 770 C C . GLU A 1 95 ? 0.297 -0.348 12.503 1.00 84.38 95 GLU A C 1
ATOM 772 O O . GLU A 1 95 ? 0.850 -1.385 12.878 1.00 84.38 95 GLU A O 1
ATOM 777 N N . LYS A 1 96 ? 0.344 0.768 13.244 1.00 83.75 96 LYS A N 1
ATOM 778 C CA . LYS A 1 96 ? 0.989 0.815 14.569 1.00 83.75 96 LYS A CA 1
ATOM 779 C C . LYS A 1 96 ? 0.311 -0.112 15.579 1.00 83.75 96 LYS A C 1
ATOM 781 O O . LYS A 1 96 ? 1.010 -0.801 16.319 1.00 83.75 96 LYS A O 1
ATOM 786 N N . GLU A 1 97 ? -1.019 -0.146 15.607 1.00 85.31 97 GLU A N 1
ATOM 787 C CA . GLU A 1 97 ? -1.788 -1.039 16.486 1.00 85.31 97 GLU A CA 1
ATOM 788 C C . GLU A 1 97 ? -1.492 -2.515 16.174 1.00 85.31 97 GLU A C 1
ATOM 790 O O . GLU A 1 97 ? -1.115 -3.256 17.082 1.00 85.31 97 GLU A O 1
ATOM 795 N N . LYS A 1 98 ? -1.497 -2.916 14.893 1.00 80.94 98 LYS A N 1
ATOM 796 C CA . LYS A 1 98 ? -1.102 -4.276 14.472 1.00 80.94 98 LYS A CA 1
ATOM 797 C C . LYS A 1 98 ? 0.324 -4.642 14.897 1.00 80.94 98 LYS A C 1
ATOM 799 O O . LYS A 1 98 ? 0.591 -5.785 15.266 1.00 80.94 98 LYS A O 1
ATOM 804 N N . GLN A 1 99 ? 1.268 -3.702 14.820 1.00 77.31 99 GLN A N 1
ATOM 805 C CA . GLN A 1 99 ? 2.652 -3.946 15.246 1.00 77.31 99 GLN A CA 1
ATOM 806 C C . GLN A 1 99 ? 2.782 -4.108 16.765 1.00 77.31 99 GLN A C 1
ATOM 808 O O . GLN A 1 99 ? 3.629 -4.875 17.220 1.00 77.31 99 GLN A O 1
ATOM 813 N N . LEU A 1 100 ? 1.966 -3.395 17.544 1.00 77.06 100 LEU A N 1
ATOM 814 C CA . LEU A 1 100 ? 1.923 -3.528 19.000 1.00 77.06 100 LEU A CA 1
ATOM 815 C C . LEU A 1 100 ? 1.306 -4.864 19.428 1.00 77.06 100 LEU A C 1
ATOM 817 O O . LEU A 1 100 ? 1.817 -5.485 20.355 1.00 77.06 100 LEU A O 1
ATOM 821 N N . GLU A 1 101 ? 0.263 -5.329 18.737 1.00 73.25 101 GLU A N 1
ATOM 822 C CA . GLU A 1 101 ? -0.345 -6.642 18.993 1.00 73.25 101 GLU A CA 1
ATOM 823 C C . GLU A 1 101 ? 0.607 -7.799 18.680 1.00 73.25 101 GLU A C 1
ATOM 825 O O . GLU A 1 101 ? 0.703 -8.726 19.471 1.00 73.25 101 GLU A O 1
ATOM 830 N N . LYS A 1 102 ? 1.387 -7.721 17.592 1.00 68.94 102 LYS A N 1
ATOM 831 C CA . LYS A 1 102 ? 2.390 -8.749 17.240 1.00 68.94 102 LYS A CA 1
ATOM 832 C C . LYS A 1 102 ? 3.568 -8.858 18.219 1.00 68.94 102 LYS A C 1
ATOM 834 O O . LYS A 1 102 ? 4.349 -9.798 18.111 1.00 68.94 102 LYS A O 1
ATOM 839 N N . LYS A 1 103 ? 3.756 -7.873 19.103 1.00 60.66 103 LYS A N 1
ATOM 840 C CA . LYS A 1 103 ? 4.835 -7.844 20.106 1.00 60.66 103 LYS A CA 1
ATOM 841 C C . LYS A 1 103 ? 4.392 -8.322 21.494 1.00 60.66 103 LYS A C 1
ATOM 843 O O . LYS A 1 103 ? 5.240 -8.380 22.384 1.00 60.66 103 LYS A O 1
ATOM 848 N N . LYS A 1 104 ? 3.102 -8.596 21.689 1.00 52.28 104 LYS A N 1
ATOM 849 C CA . LYS A 1 104 ? 2.566 -9.241 22.894 1.00 52.28 104 LYS A CA 1
ATOM 850 C C . LYS A 1 104 ? 2.536 -10.750 22.718 1.00 52.28 104 LYS A C 1
ATOM 852 O O . LYS A 1 104 ? 2.723 -11.422 23.752 1.00 52.28 104 LYS A O 1
#